Protein AF-A0A3P7NDB0-F1 (afdb_monomer)

Mean predicted aligned error: 7.8 Å

pLDDT: mean 83.75, std 14.37, range [45.03, 97.44]

Sequence (123 aa):
MLTRHMRLDQSHSKGSGLSPSQHRNMCIVLGCLAEKLAGPSSAEICCDATLNYLIDNLKPASNCQVILYSLIALEKLAQTIENRLTICERLERMKPNPLLVCFHSLGKLILKNFHFEGVAPMS

Foldseek 3Di:
DVLVVLPLVCCPPPPNPDDLVNLLVVLVVLLVQLQVDDDPSLVVSLDPSLLVSLLVCLALPHDPSSVVSSVSSLVSSCPDVVSVVVNVVVQVPDVPRSVVNSVVSVVVVCCVVPPPPPDDPDD

Structure (mmCIF, N/CA/C/O backbone):
data_AF-A0A3P7NDB0-F1
#
_entry.id   AF-A0A3P7NDB0-F1
#
loop_
_atom_site.group_PDB
_atom_site.id
_atom_site.type_symbol
_atom_site.label_atom_id
_atom_site.label_alt_id
_atom_site.label_comp_id
_atom_site.label_asym_id
_atom_site.label_entity_id
_atom_site.label_seq_id
_atom_site.pdbx_PDB_ins_code
_atom_site.Cartn_x
_atom_site.Cartn_y
_atom_site.Cartn_z
_atom_site.occupancy
_atom_site.B_iso_or_equiv
_atom_site.auth_seq_id
_atom_site.auth_comp_id
_atom_site.auth_asym_id
_atom_site.auth_atom_id
_atom_site.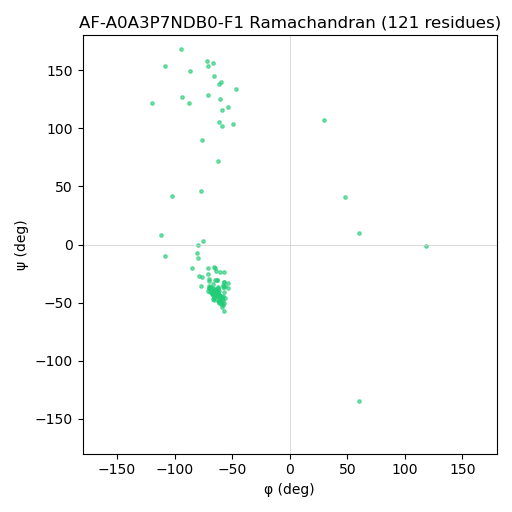pdbx_PDB_model_num
ATOM 1 N N . MET A 1 1 ? 1.120 -10.188 -12.020 1.00 51.91 1 MET A N 1
ATOM 2 C CA . MET A 1 1 ? 1.109 -11.647 -11.694 1.00 51.91 1 MET A CA 1
ATOM 3 C C . MET A 1 1 ? 1.011 -11.962 -10.186 1.00 51.91 1 MET A C 1
ATOM 5 O O . MET A 1 1 ? 0.202 -12.802 -9.814 1.00 51.91 1 MET A O 1
ATOM 9 N N . LEU A 1 2 ? 1.758 -11.292 -9.295 1.00 59.09 2 LEU A N 1
ATOM 10 C CA . LEU A 1 2 ? 1.784 -11.577 -7.838 1.00 59.09 2 LEU A CA 1
ATOM 11 C C . LEU A 1 2 ? 0.507 -11.207 -7.058 1.00 59.09 2 LEU A C 1
ATOM 13 O O . LEU A 1 2 ? 0.099 -11.931 -6.152 1.00 59.09 2 LEU A O 1
ATOM 17 N N . THR A 1 3 ? -0.161 -10.116 -7.425 1.00 57.12 3 THR A N 1
ATOM 18 C CA . THR A 1 3 ? -1.390 -9.638 -6.763 1.00 57.12 3 THR A CA 1
ATOM 19 C C . THR A 1 3 ? -2.556 -10.625 -6.870 1.00 57.12 3 THR A C 1
ATOM 21 O O . THR A 1 3 ? -3.344 -10.745 -5.934 1.00 57.12 3 THR A O 1
ATOM 24 N N . ARG A 1 4 ? -2.617 -11.409 -7.960 1.00 59.53 4 ARG A N 1
ATOM 25 C CA . ARG A 1 4 ? -3.580 -12.512 -8.133 1.00 59.53 4 ARG A CA 1
ATOM 26 C C . ARG A 1 4 ? -3.302 -13.692 -7.199 1.00 59.53 4 ARG A C 1
ATOM 28 O O . ARG A 1 4 ? -4.244 -14.280 -6.683 1.00 59.53 4 ARG A O 1
ATOM 35 N N . HIS A 1 5 ? -2.032 -14.011 -6.936 1.00 64.44 5 HIS A N 1
ATOM 36 C CA . HIS A 1 5 ? -1.668 -15.063 -5.978 1.00 64.44 5 HIS A CA 1
ATOM 37 C C . HIS A 1 5 ? -1.959 -14.658 -4.529 1.00 64.44 5 HIS A C 1
ATOM 39 O O . HIS A 1 5 ? -2.315 -15.511 -3.722 1.00 64.44 5 HIS A O 1
ATOM 45 N N . MET A 1 6 ? -1.868 -13.362 -4.211 1.00 63.25 6 MET A N 1
ATOM 46 C CA . MET A 1 6 ? -2.244 -12.839 -2.892 1.00 63.25 6 MET A CA 1
ATOM 47 C C . MET A 1 6 ? -3.757 -12.627 -2.717 1.00 63.25 6 MET A C 1
ATOM 49 O O . MET A 1 6 ? -4.181 -12.340 -1.602 1.00 63.25 6 MET A O 1
ATOM 53 N N . ARG A 1 7 ? -4.563 -12.777 -3.785 1.00 73.19 7 ARG A N 1
ATOM 54 C CA . ARG A 1 7 ? -6.034 -12.612 -3.793 1.00 73.19 7 ARG A CA 1
ATOM 55 C C . ARG A 1 7 ? -6.502 -11.316 -3.113 1.00 73.19 7 ARG A C 1
ATOM 57 O O . ARG A 1 7 ? -7.483 -11.314 -2.372 1.00 73.19 7 ARG A O 1
ATOM 64 N N . LEU A 1 8 ? -5.783 -10.215 -3.361 1.00 72.12 8 LEU A N 1
ATOM 65 C CA . LEU A 1 8 ? -6.028 -8.907 -2.728 1.00 72.12 8 LEU A CA 1
ATOM 66 C C . LEU A 1 8 ? -7.458 -8.394 -2.950 1.00 72.12 8 LEU A C 1
ATOM 68 O O . LEU A 1 8 ? -8.032 -7.745 -2.082 1.00 72.12 8 LEU A O 1
ATOM 72 N N . ASP A 1 9 ? -8.033 -8.726 -4.103 1.00 68.62 9 ASP A N 1
ATOM 73 C CA . ASP A 1 9 ? -9.403 -8.429 -4.527 1.00 68.62 9 ASP A CA 1
ATOM 74 C C . ASP A 1 9 ? -10.475 -9.108 -3.660 1.00 68.62 9 ASP A C 1
ATOM 76 O O . ASP A 1 9 ? -11.616 -8.654 -3.604 1.00 68.62 9 ASP A O 1
ATOM 80 N N . GLN A 1 10 ? -10.115 -10.191 -2.972 1.00 69.38 10 GLN A N 1
ATOM 81 C CA . GLN A 1 10 ? -11.028 -11.004 -2.169 1.00 69.38 10 GLN A CA 1
ATOM 82 C C . GLN A 1 10 ? -10.792 -10.840 -0.668 1.00 69.38 10 GLN A C 1
ATOM 84 O O . GLN A 1 10 ? -11.629 -11.279 0.122 1.00 69.38 10 GLN A O 1
ATOM 89 N N . SER A 1 11 ? -9.709 -10.177 -0.261 1.00 67.00 11 SER A N 1
ATOM 90 C CA . SER A 1 11 ? -9.296 -10.031 1.138 1.00 67.00 11 SER A CA 1
ATOM 91 C C . SER A 1 11 ? -10.308 -9.313 2.031 1.00 67.00 11 SER A C 1
ATOM 93 O O . SER A 1 11 ? -10.328 -9.554 3.235 1.00 67.00 11 SER A O 1
ATOM 95 N N . HIS A 1 12 ? -11.184 -8.484 1.460 1.00 69.56 12 HIS A N 1
ATOM 96 C CA . HIS A 1 12 ? -12.228 -7.749 2.187 1.00 69.56 12 HIS A CA 1
ATOM 97 C C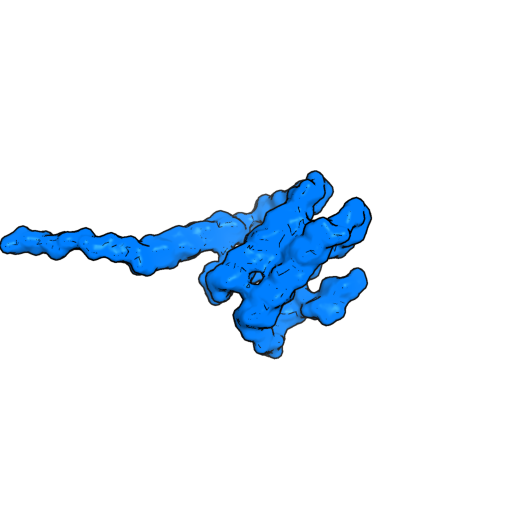 . HIS A 1 12 ? -13.648 -8.240 1.855 1.00 69.56 12 HIS A C 1
ATOM 99 O O . HIS A 1 12 ? -14.631 -7.620 2.263 1.00 69.56 12 HIS A O 1
ATOM 105 N N . SER A 1 13 ? -13.781 -9.347 1.113 1.00 66.2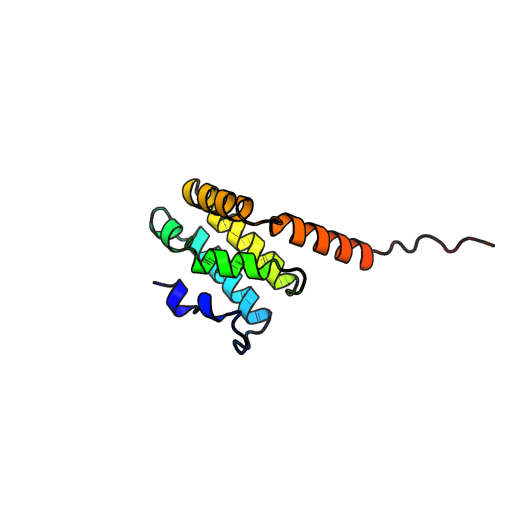5 13 SER A N 1
ATOM 106 C CA . SER A 1 13 ? -15.085 -9.946 0.807 1.00 66.25 13 SER A CA 1
ATOM 107 C C . SER A 1 13 ? -15.756 -10.490 2.076 1.00 66.25 13 SER A C 1
ATOM 109 O O . SER A 1 13 ? -15.089 -10.981 2.989 1.00 66.25 13 SER A O 1
ATOM 111 N N . LYS A 1 14 ? -17.093 -10.401 2.165 1.00 48.84 14 LYS A N 1
ATOM 112 C CA . LYS A 1 14 ? -17.861 -11.000 3.273 1.00 48.84 14 LYS A CA 1
ATOM 113 C C . LYS A 1 14 ? -17.598 -12.513 3.289 1.00 48.84 14 LYS A C 1
ATOM 115 O O . LYS A 1 14 ? -18.155 -13.233 2.469 1.00 48.84 14 LYS A O 1
ATOM 120 N N . GLY A 1 15 ? -16.737 -12.967 4.203 1.00 51.81 15 GLY A N 1
ATOM 121 C CA . GLY A 1 15 ? -16.295 -14.364 4.312 1.00 51.81 15 GLY A CA 1
ATOM 122 C C . GLY A 1 15 ? -14.792 -14.596 4.107 1.00 51.81 15 GLY A C 1
ATOM 123 O O . GLY A 1 15 ? -14.349 -15.729 4.256 1.00 51.81 15 GLY A O 1
ATOM 124 N N . SER A 1 16 ? -13.995 -13.560 3.816 1.00 61.19 16 SER A N 1
ATOM 125 C CA . SER A 1 16 ? -12.549 -13.691 3.568 1.00 61.19 16 SER A CA 1
ATOM 126 C C . SER A 1 16 ? -11.733 -14.159 4.780 1.00 61.19 16 SER A C 1
ATOM 128 O O . SER A 1 16 ? -10.631 -14.669 4.600 1.00 61.19 16 SER A O 1
ATOM 130 N N . GLY A 1 17 ? -12.259 -14.020 6.005 1.00 65.62 17 GLY A N 1
ATOM 131 C CA . GLY A 1 17 ? -11.728 -14.655 7.219 1.00 65.62 17 GLY A CA 1
ATOM 132 C C . GLY A 1 17 ? -10.287 -14.292 7.595 1.00 65.62 17 GLY A C 1
ATOM 133 O O . GLY A 1 17 ? -9.724 -14.933 8.482 1.00 65.62 17 GLY A O 1
ATOM 134 N N . LEU A 1 18 ? -9.674 -13.300 6.939 1.00 80.69 18 LEU A N 1
ATOM 135 C CA . LEU A 1 18 ? -8.285 -12.948 7.192 1.00 80.69 18 LEU A CA 1
ATOM 136 C C . LEU A 1 18 ? -8.150 -12.278 8.559 1.00 80.69 18 LEU A C 1
ATOM 138 O O . LEU A 1 18 ? -8.84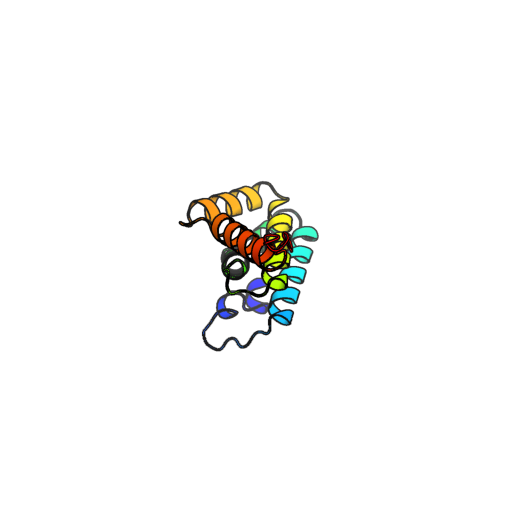3 -11.316 8.895 1.00 80.69 18 LEU A O 1
ATOM 142 N N . SER A 1 19 ? -7.223 -12.787 9.360 1.00 88.88 19 SER A N 1
ATOM 143 C CA . SER A 1 19 ? -6.890 -12.200 10.646 1.00 88.88 19 SER A CA 1
ATOM 144 C C . SER A 1 19 ? -6.124 -10.881 10.459 1.00 88.88 19 SER A C 1
ATOM 146 O O . SER A 1 19 ? -5.441 -10.677 9.445 1.00 88.88 19 SER A O 1
ATOM 148 N N . PRO A 1 20 ? -6.130 -9.985 11.462 1.00 91.06 20 PRO A N 1
ATOM 149 C CA . PRO A 1 20 ? -5.305 -8.780 11.428 1.00 91.06 20 PRO A CA 1
ATOM 150 C C . PRO A 1 20 ? -3.814 -9.060 11.183 1.00 91.06 20 PRO A C 1
ATOM 152 O O . PRO A 1 20 ? -3.140 -8.271 10.524 1.00 91.06 20 PRO A O 1
ATOM 155 N N . SER A 1 21 ? -3.285 -10.192 11.666 1.00 91.75 21 SER A N 1
ATOM 156 C CA . SER A 1 21 ? -1.886 -10.564 11.430 1.00 91.75 21 SER A CA 1
ATOM 157 C C . SER A 1 21 ? -1.623 -10.944 9.973 1.00 91.75 21 SER A C 1
ATOM 159 O O . SER A 1 21 ? -0.582 -10.571 9.435 1.00 91.75 21 SER A O 1
ATOM 161 N N . GLN A 1 22 ? -2.565 -11.614 9.306 1.00 91.56 22 GLN A N 1
ATOM 162 C CA . GLN A 1 22 ? -2.463 -11.919 7.878 1.00 91.56 22 GLN A CA 1
ATOM 163 C C . GLN A 1 22 ? -2.497 -10.640 7.040 1.00 91.56 22 GLN A C 1
ATOM 165 O O . GLN A 1 22 ? -1.623 -10.450 6.193 1.00 91.56 22 GLN A O 1
ATOM 170 N N . HIS A 1 23 ? -3.425 -9.725 7.334 1.00 93.38 23 HIS A N 1
ATOM 171 C CA . HIS A 1 23 ? -3.483 -8.433 6.652 1.00 93.38 23 HIS A CA 1
ATOM 172 C C . HIS A 1 23 ? -2.189 -7.633 6.818 1.00 93.38 23 HIS A C 1
ATOM 174 O O . HIS A 1 23 ? -1.646 -7.112 5.840 1.00 93.38 23 HIS A O 1
ATOM 180 N N . ARG A 1 24 ? -1.659 -7.579 8.045 1.00 94.69 24 ARG A N 1
ATOM 181 C CA . ARG A 1 24 ? -0.389 -6.919 8.358 1.00 94.69 24 ARG A CA 1
ATOM 182 C C . ARG A 1 24 ? 0.768 -7.522 7.566 1.00 94.69 24 ARG A C 1
ATOM 184 O O . ARG A 1 24 ? 1.516 -6.789 6.926 1.00 94.69 24 ARG A O 1
ATOM 191 N N . ASN A 1 25 ? 0.907 -8.846 7.587 1.00 94.38 25 ASN A N 1
ATOM 192 C CA . ASN A 1 25 ? 1.987 -9.544 6.889 1.00 94.38 25 ASN A CA 1
ATOM 193 C C . ASN A 1 25 ? 1.914 -9.316 5.373 1.00 94.38 25 ASN A C 1
ATOM 195 O O . ASN A 1 25 ? 2.942 -9.121 4.731 1.00 94.38 25 ASN A O 1
ATOM 199 N N . MET A 1 26 ? 0.708 -9.265 4.810 1.00 93.25 26 MET A N 1
ATOM 200 C CA . MET A 1 26 ? 0.501 -8.935 3.404 1.00 93.25 26 MET A CA 1
ATOM 201 C C . MET A 1 26 ? 0.974 -7.512 3.076 1.00 93.25 26 MET A C 1
ATOM 203 O O . MET A 1 26 ? 1.688 -7.325 2.096 1.00 93.25 26 MET A O 1
ATOM 207 N N . CYS A 1 27 ? 0.669 -6.524 3.924 1.00 94.94 27 CYS A N 1
ATOM 208 C CA . CYS A 1 27 ? 1.172 -5.156 3.749 1.00 94.94 27 CYS A CA 1
ATOM 209 C C . CYS A 1 27 ? 2.706 -5.093 3.814 1.00 94.94 27 CYS A C 1
ATOM 211 O O . CYS A 1 27 ? 3.322 -4.413 2.998 1.00 94.94 27 CYS A O 1
ATOM 213 N N . ILE A 1 28 ? 3.328 -5.847 4.729 1.00 94.31 28 ILE A N 1
ATOM 214 C CA . ILE A 1 28 ? 4.794 -5.954 4.827 1.00 94.31 28 ILE A CA 1
ATOM 215 C C . ILE A 1 28 ? 5.381 -6.494 3.520 1.00 94.31 28 ILE A C 1
ATOM 217 O O . ILE A 1 28 ? 6.299 -5.893 2.969 1.00 94.31 28 ILE A O 1
ATOM 221 N N . VAL A 1 29 ? 4.836 -7.597 2.996 1.00 93.69 29 VAL A N 1
ATOM 222 C CA . VAL A 1 29 ? 5.311 -8.193 1.739 1.00 93.69 29 VAL A CA 1
ATOM 223 C C . VAL A 1 29 ? 5.157 -7.214 0.576 1.00 93.69 29 VAL A C 1
ATOM 225 O O . VAL A 1 29 ? 6.096 -7.056 -0.200 1.00 93.69 29 VAL A O 1
ATOM 228 N N . LEU A 1 30 ? 4.019 -6.522 0.472 1.00 93.06 30 LEU A N 1
ATOM 229 C CA . LEU A 1 30 ? 3.797 -5.505 -0.561 1.00 93.06 30 LEU A CA 1
ATOM 230 C C . LEU A 1 30 ? 4.819 -4.362 -0.464 1.00 93.06 30 LEU A C 1
ATOM 232 O O . LEU A 1 30 ? 5.396 -3.984 -1.481 1.00 93.06 30 LEU A O 1
ATOM 236 N N . GLY A 1 31 ? 5.100 -3.866 0.745 1.00 92.06 31 GLY A N 1
ATOM 237 C CA . GLY A 1 31 ? 6.125 -2.844 0.973 1.00 92.06 31 GLY A CA 1
ATOM 238 C C . GLY A 1 31 ? 7.535 -3.320 0.606 1.00 92.06 31 GLY A C 1
ATOM 239 O O . GLY A 1 31 ? 8.268 -2.606 -0.074 1.00 92.06 31 GLY A O 1
ATOM 240 N N . CYS A 1 32 ? 7.904 -4.549 0.979 1.00 91.50 32 CYS A N 1
ATOM 241 C CA . CYS A 1 32 ? 9.193 -5.138 0.604 1.00 91.50 32 CYS A CA 1
ATOM 242 C C . CYS A 1 32 ? 9.333 -5.324 -0.912 1.00 91.50 32 CYS A C 1
ATOM 244 O O . CYS A 1 32 ? 10.420 -5.138 -1.456 1.00 91.50 32 CYS A O 1
ATOM 246 N N . LEU A 1 33 ? 8.256 -5.712 -1.600 1.00 90.44 33 LEU A N 1
ATOM 247 C CA . LEU A 1 33 ? 8.255 -5.830 -3.056 1.00 90.44 33 LEU A CA 1
ATOM 248 C C . LEU A 1 33 ? 8.396 -4.456 -3.716 1.00 90.44 33 LEU A C 1
ATOM 250 O O . LEU A 1 33 ? 9.199 -4.322 -4.630 1.00 90.44 33 LEU A O 1
ATOM 254 N N . ALA A 1 34 ? 7.695 -3.434 -3.225 1.00 88.69 34 ALA A N 1
ATOM 255 C CA . ALA A 1 34 ? 7.822 -2.069 -3.735 1.00 88.69 34 ALA A CA 1
ATOM 256 C C . ALA A 1 34 ? 9.266 -1.538 -3.661 1.00 88.69 34 ALA A C 1
ATOM 258 O O . ALA A 1 34 ? 9.714 -0.853 -4.572 1.00 88.69 34 ALA A O 1
ATOM 259 N N . GLU A 1 35 ? 10.003 -1.894 -2.606 1.00 81.56 35 GLU A N 1
ATOM 260 C CA . GLU A 1 35 ? 11.400 -1.490 -2.405 1.00 81.56 35 GLU A CA 1
ATOM 261 C C . GLU A 1 35 ? 12.396 -2.283 -3.264 1.00 81.56 35 GLU A C 1
ATOM 263 O O . GLU A 1 35 ? 13.401 -1.743 -3.721 1.00 81.56 35 GLU A O 1
ATOM 268 N N . LYS A 1 36 ? 12.138 -3.577 -3.483 1.00 82.75 36 LYS A N 1
ATOM 269 C CA . LYS A 1 36 ? 13.041 -4.471 -4.229 1.00 82.75 36 LYS A CA 1
ATOM 270 C C . LYS A 1 36 ? 12.832 -4.419 -5.742 1.00 82.75 36 LYS A C 1
ATOM 272 O O . LYS A 1 36 ? 13.709 -4.856 -6.485 1.00 82.75 36 LYS A O 1
ATOM 277 N N . LEU A 1 37 ? 11.675 -3.950 -6.200 1.00 81.12 37 LEU A N 1
ATOM 278 C CA . LEU A 1 37 ? 11.345 -3.842 -7.615 1.00 81.12 37 LEU A CA 1
ATOM 279 C C . LEU A 1 37 ? 11.690 -2.437 -8.115 1.00 81.12 37 LEU A C 1
ATOM 281 O O . LEU A 1 37 ? 11.229 -1.443 -7.566 1.00 81.12 37 LEU A O 1
ATOM 285 N N . ALA A 1 38 ? 12.473 -2.358 -9.189 1.00 73.31 38 ALA A N 1
ATOM 286 C CA . ALA A 1 38 ? 12.799 -1.106 -9.863 1.00 73.31 38 ALA A CA 1
ATOM 287 C C . ALA A 1 38 ? 12.088 -1.011 -11.219 1.00 73.31 38 ALA A C 1
ATOM 289 O O . ALA A 1 38 ? 11.784 -2.026 -11.853 1.00 73.31 38 ALA A O 1
ATOM 290 N N . GLY A 1 39 ? 11.848 0.220 -11.674 1.00 75.94 39 GLY A N 1
ATOM 291 C CA . GLY A 1 39 ? 11.327 0.497 -13.011 1.00 75.94 39 GLY A CA 1
ATOM 292 C C . GLY A 1 39 ? 9.951 -0.145 -13.274 1.00 75.94 39 GLY A C 1
ATOM 293 O O . GLY A 1 39 ? 9.077 -0.075 -12.406 1.00 75.94 39 GLY A O 1
ATOM 294 N N . PRO A 1 40 ? 9.732 -0.787 -14.439 1.00 77.31 40 PRO A N 1
ATOM 295 C CA . PRO A 1 40 ? 8.418 -1.299 -14.850 1.00 77.31 40 PRO A CA 1
ATOM 296 C C . PRO A 1 40 ? 7.776 -2.281 -13.860 1.00 77.31 40 PRO A C 1
ATOM 298 O O . PRO A 1 40 ? 6.558 -2.291 -13.695 1.00 77.31 40 PRO A O 1
ATOM 301 N N . SER A 1 41 ? 8.583 -3.075 -13.153 1.00 81.56 41 SER A N 1
ATOM 302 C CA . SER A 1 41 ? 8.084 -4.052 -12.179 1.00 81.56 41 SER A CA 1
ATOM 303 C C . SER A 1 41 ? 7.497 -3.391 -10.926 1.00 81.56 41 SER A C 1
ATOM 305 O O . SER A 1 41 ? 6.580 -3.939 -10.315 1.00 81.56 41 SER A O 1
ATOM 307 N N . SER A 1 42 ? 7.996 -2.207 -10.548 1.00 81.44 42 SER A N 1
ATOM 308 C CA . SER A 1 42 ? 7.425 -1.410 -9.452 1.00 81.44 42 SER A CA 1
ATOM 309 C C . SER A 1 42 ? 6.061 -0.828 -9.838 1.00 81.44 42 SER A C 1
ATOM 311 O O . SER A 1 42 ? 5.129 -0.815 -9.034 1.00 81.44 42 SER A O 1
ATOM 313 N N . ALA A 1 43 ? 5.907 -0.423 -11.100 1.00 84.25 43 ALA A N 1
ATOM 314 C CA . ALA A 1 43 ? 4.623 0.032 -11.622 1.00 84.25 43 ALA A CA 1
ATOM 315 C C . ALA A 1 43 ? 3.592 -1.112 -11.689 1.00 84.25 43 ALA A C 1
ATOM 317 O O . ALA A 1 43 ? 2.427 -0.904 -11.359 1.00 84.25 43 ALA A O 1
ATOM 318 N N . GLU A 1 44 ? 4.006 -2.342 -12.032 1.00 87.38 44 GLU A N 1
ATOM 319 C CA . GLU A 1 44 ? 3.088 -3.495 -12.087 1.00 87.38 44 GLU A CA 1
ATOM 320 C C . GLU A 1 44 ? 2.469 -3.820 -10.714 1.00 87.38 44 GLU A C 1
ATOM 322 O O . GLU A 1 44 ? 1.295 -4.195 -10.627 1.00 87.38 44 GLU A O 1
ATOM 327 N N . ILE A 1 45 ? 3.230 -3.670 -9.623 1.00 90.06 45 ILE A N 1
ATOM 328 C CA . ILE A 1 45 ? 2.696 -3.900 -8.274 1.00 90.06 45 ILE A CA 1
ATOM 329 C C . ILE A 1 45 ? 1.815 -2.740 -7.791 1.00 90.06 45 ILE A C 1
ATOM 331 O O . ILE A 1 45 ? 0.863 -2.991 -7.046 1.00 90.06 45 ILE A O 1
ATOM 335 N N . CYS A 1 46 ? 2.046 -1.512 -8.264 1.00 91.69 46 CYS A N 1
ATOM 336 C CA . CYS A 1 46 ? 1.218 -0.328 -8.005 1.00 91.69 46 CYS A CA 1
ATOM 337 C C . CYS A 1 46 ? -0.079 -0.314 -8.846 1.00 91.69 46 CYS A C 1
ATOM 339 O O . CYS A 1 46 ? -0.462 0.691 -9.440 1.00 91.69 46 CYS A O 1
ATOM 341 N N . CYS A 1 47 ? -0.774 -1.451 -8.901 1.00 91.38 47 CYS A N 1
ATOM 342 C CA . CYS A 1 47 ? -2.026 -1.616 -9.634 1.00 91.38 47 CYS A CA 1
ATOM 343 C C . CYS A 1 47 ? -3.261 -1.408 -8.742 1.00 91.38 47 CYS A C 1
ATOM 345 O O . CYS A 1 47 ? -3.176 -1.421 -7.510 1.00 91.38 47 CYS A O 1
ATOM 347 N N . ASP A 1 48 ? -4.438 -1.296 -9.365 1.00 91.62 48 ASP A N 1
ATOM 348 C CA . ASP A 1 48 ? -5.711 -1.066 -8.669 1.00 91.62 48 ASP A CA 1
ATOM 349 C C . ASP A 1 48 ? -6.000 -2.074 -7.552 1.00 91.62 48 ASP A C 1
ATOM 351 O O . ASP A 1 48 ? -6.514 -1.688 -6.509 1.00 91.62 48 ASP A O 1
ATOM 355 N N . ALA A 1 49 ? -5.657 -3.354 -7.731 1.00 90.94 49 ALA A N 1
ATOM 3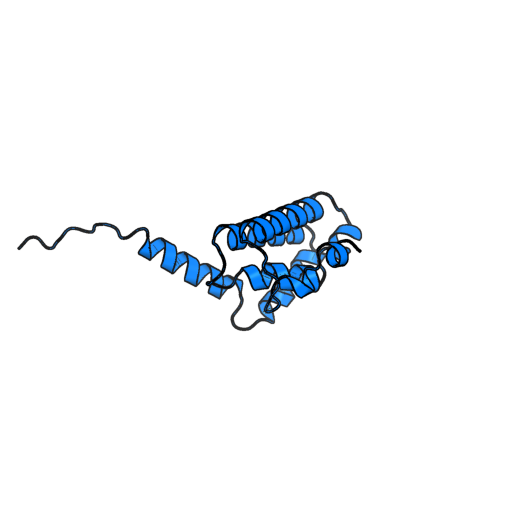56 C CA . ALA A 1 49 ? -5.884 -4.369 -6.701 1.00 90.94 49 ALA A CA 1
ATOM 357 C C . ALA A 1 49 ? -5.076 -4.079 -5.425 1.00 90.94 49 ALA A C 1
ATOM 359 O O . ALA A 1 49 ? -5.613 -4.148 -4.321 1.00 90.94 49 ALA A O 1
ATOM 360 N N . THR A 1 50 ? -3.802 -3.707 -5.580 1.00 93.50 50 THR A N 1
ATOM 361 C CA . THR A 1 50 ? -2.928 -3.331 -4.462 1.00 93.50 50 THR A CA 1
ATOM 362 C C . THR A 1 50 ? -3.411 -2.049 -3.802 1.00 93.50 50 THR A C 1
ATOM 364 O O . THR A 1 50 ? -3.540 -2.001 -2.580 1.00 93.50 50 THR A O 1
ATOM 367 N N . LEU A 1 51 ? -3.715 -1.021 -4.598 1.00 94.94 51 LEU A N 1
ATOM 368 C CA . LEU A 1 51 ? -4.151 0.271 -4.073 1.00 94.94 51 LEU A CA 1
ATOM 369 C C . LEU A 1 51 ? -5.501 0.166 -3.363 1.00 94.94 51 LEU A C 1
ATOM 371 O O . LEU A 1 51 ? -5.630 0.674 -2.255 1.00 94.94 51 LEU A O 1
ATOM 375 N N . ASN A 1 52 ? -6.478 -0.543 -3.934 1.00 93.88 52 ASN A N 1
ATOM 376 C CA . ASN A 1 52 ? -7.769 -0.783 -3.285 1.00 93.88 52 ASN A CA 1
ATOM 377 C C . ASN A 1 52 ? -7.584 -1.500 -1.945 1.00 93.88 52 ASN A C 1
ATOM 379 O O . ASN A 1 52 ? -8.135 -1.054 -0.945 1.00 93.88 52 ASN A O 1
ATOM 383 N N . TYR A 1 53 ? -6.767 -2.556 -1.908 1.00 94.56 53 TYR A N 1
ATOM 384 C CA . TYR A 1 53 ? -6.494 -3.309 -0.685 1.00 94.56 53 TYR A CA 1
ATOM 385 C C . TYR A 1 53 ? -5.842 -2.443 0.406 1.00 94.56 53 TYR A C 1
ATOM 387 O O . TYR A 1 53 ? -6.298 -2.432 1.551 1.00 94.56 53 TYR A O 1
ATOM 395 N N . LEU A 1 54 ? -4.794 -1.688 0.056 1.00 96.06 54 LEU A N 1
ATOM 396 C CA . LEU A 1 54 ? -4.084 -0.822 1.002 1.00 96.06 54 LEU A CA 1
ATOM 397 C C . LEU A 1 54 ? -4.958 0.338 1.486 1.00 96.06 54 LEU A C 1
ATOM 399 O O . LEU A 1 54 ? -4.925 0.664 2.668 1.00 96.06 54 LEU A O 1
ATOM 403 N N . ILE A 1 55 ? -5.757 0.942 0.604 1.00 95.75 55 ILE A N 1
ATOM 404 C CA . ILE A 1 55 ? -6.658 2.044 0.957 1.00 95.75 55 ILE A CA 1
ATOM 405 C C . ILE A 1 55 ? -7.829 1.542 1.811 1.00 95.75 55 ILE A C 1
ATOM 407 O O . ILE A 1 55 ? -8.196 2.198 2.785 1.00 95.75 55 ILE A O 1
ATOM 411 N N . ASP A 1 56 ? -8.393 0.369 1.514 1.00 94.31 56 ASP A N 1
ATOM 412 C CA . ASP A 1 56 ? -9.468 -0.217 2.320 1.00 94.31 56 ASP A CA 1
ATOM 413 C C . ASP A 1 56 ? -9.014 -0.542 3.746 1.00 94.31 56 ASP A C 1
ATOM 415 O O . ASP A 1 56 ? -9.800 -0.422 4.691 1.00 94.31 56 ASP A O 1
ATOM 419 N N . ASN A 1 57 ? -7.737 -0.879 3.927 1.00 95.12 57 ASN A N 1
ATOM 420 C CA . ASN A 1 57 ? -7.142 -1.060 5.246 1.00 95.12 57 ASN A CA 1
ATOM 421 C C . ASN A 1 57 ? -7.081 0.233 6.073 1.00 95.12 57 ASN A C 1
ATOM 423 O O . ASN A 1 57 ? -6.994 0.134 7.293 1.00 95.12 57 ASN A O 1
ATOM 427 N N . LEU A 1 58 ? -7.181 1.422 5.465 1.00 95.19 58 LEU A N 1
ATOM 428 C CA . LEU A 1 58 ? -7.156 2.718 6.166 1.00 95.19 58 LEU A CA 1
ATOM 429 C C . LEU A 1 58 ? -8.494 3.089 6.823 1.00 95.19 58 LEU A C 1
ATOM 431 O O . LEU A 1 58 ? -8.619 4.151 7.435 1.00 95.19 58 LEU A O 1
ATOM 435 N N . LYS A 1 59 ? -9.520 2.240 6.699 1.00 91.94 59 LYS A N 1
ATOM 436 C CA . LYS A 1 59 ? -10.807 2.461 7.366 1.00 91.94 59 LYS A CA 1
ATOM 437 C C . LYS A 1 59 ? -10.610 2.520 8.891 1.00 91.94 59 LYS A C 1
ATOM 439 O O . LYS A 1 59 ? -9.898 1.682 9.437 1.00 91.94 59 LYS A O 1
ATOM 444 N N . PRO A 1 60 ? -11.306 3.419 9.612 1.00 87.81 60 PRO A N 1
ATOM 445 C CA . PRO A 1 60 ? -11.164 3.557 11.068 1.00 87.81 60 PRO A CA 1
ATOM 446 C C . PRO A 1 60 ? -11.440 2.289 11.887 1.00 87.81 60 PRO A C 1
ATOM 448 O O . PRO A 1 60 ? -10.978 2.177 13.017 1.00 87.81 60 PRO A O 1
ATOM 451 N N . ALA A 1 61 ? -12.217 1.353 11.337 1.00 88.25 61 ALA A N 1
ATOM 452 C CA . ALA A 1 61 ? -12.541 0.078 11.977 1.00 88.25 61 ALA A CA 1
ATOM 453 C C . ALA A 1 61 ? -11.418 -0.972 11.860 1.00 88.25 61 ALA A C 1
ATOM 455 O O . ALA A 1 61 ? -11.483 -2.016 12.508 1.00 88.25 61 ALA A O 1
ATOM 456 N N . SER A 1 62 ? -10.407 -0.723 11.026 1.00 90.62 62 SER A N 1
ATOM 457 C CA . SER A 1 62 ? -9.273 -1.623 10.845 1.00 90.62 62 SER A CA 1
ATOM 458 C C . SER A 1 62 ? -8.363 -1.635 12.073 1.00 90.62 62 SER A C 1
ATOM 460 O O . SER A 1 62 ? -8.244 -0.661 12.813 1.00 90.62 62 SER A O 1
ATOM 462 N N . ASN A 1 63 ? -7.658 -2.747 12.277 1.00 91.81 63 ASN A N 1
ATOM 463 C CA . ASN A 1 63 ? -6.650 -2.850 13.328 1.00 91.81 63 ASN A CA 1
ATOM 464 C C . ASN A 1 63 ? -5.506 -1.834 13.108 1.00 91.81 63 ASN A C 1
ATOM 466 O O . ASN A 1 63 ? -5.007 -1.703 11.991 1.00 91.81 63 ASN A O 1
ATOM 470 N N . CYS A 1 64 ? -5.029 -1.178 14.174 1.00 91.00 64 CYS A N 1
ATOM 471 C CA . CYS A 1 64 ? -3.987 -0.1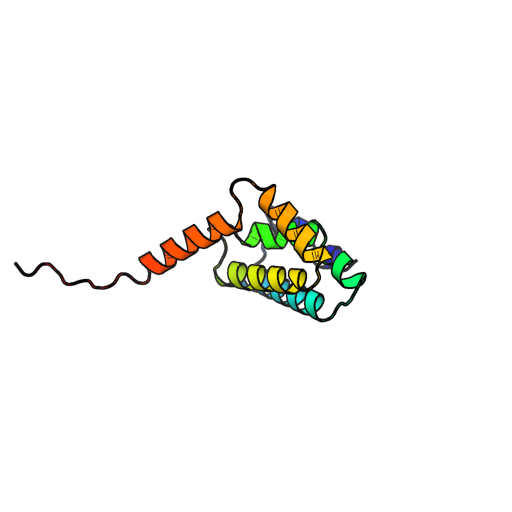45 14.082 1.00 91.00 64 CYS A CA 1
ATOM 472 C C . CYS A 1 64 ? -2.693 -0.623 13.406 1.00 91.00 64 CYS A C 1
ATOM 474 O O . CYS A 1 64 ? -2.075 0.142 12.671 1.00 91.00 64 CYS A O 1
ATOM 476 N N . GLN A 1 65 ? -2.282 -1.881 13.613 1.00 93.69 65 GLN A N 1
ATOM 477 C CA . GLN A 1 65 ? -1.103 -2.424 12.931 1.00 93.69 65 GLN A CA 1
ATOM 478 C C . GLN A 1 65 ? -1.361 -2.563 11.429 1.00 93.69 65 GLN A C 1
ATOM 480 O O . GLN A 1 65 ? -0.499 -2.231 10.625 1.00 93.69 65 GLN A O 1
ATOM 485 N N . VAL A 1 66 ? -2.553 -3.011 11.032 1.00 95.50 66 VAL A N 1
ATOM 486 C CA . VAL A 1 66 ? -2.925 -3.129 9.615 1.00 95.50 66 VAL A CA 1
ATOM 487 C C . VAL A 1 66 ? -2.915 -1.756 8.940 1.00 95.50 66 VAL A C 1
ATOM 489 O O . VAL A 1 66 ? -2.345 -1.625 7.857 1.00 95.50 66 VAL A O 1
ATOM 492 N N . ILE A 1 67 ? -3.455 -0.728 9.603 1.00 95.38 67 ILE A N 1
ATOM 493 C CA . ILE A 1 67 ? -3.401 0.664 9.131 1.00 95.38 67 ILE A CA 1
ATOM 494 C C . ILE A 1 67 ? -1.945 1.114 8.959 1.00 95.38 67 ILE A C 1
ATOM 496 O O . ILE A 1 67 ? -1.559 1.540 7.873 1.00 95.38 67 ILE A O 1
ATOM 500 N N . LEU A 1 68 ? -1.124 0.975 10.006 1.00 95.25 68 LEU A N 1
ATOM 501 C CA . LEU A 1 68 ? 0.270 1.426 10.007 1.00 95.25 68 LEU A CA 1
ATOM 502 C C . LEU A 1 68 ? 1.078 0.793 8.870 1.00 95.25 68 LEU A C 1
ATOM 504 O O . LEU A 1 68 ? 1.719 1.497 8.095 1.00 95.25 68 LEU A O 1
ATOM 508 N N . TYR A 1 69 ? 1.020 -0.532 8.732 1.00 96.69 69 TYR A N 1
ATOM 509 C CA . TYR A 1 69 ? 1.767 -1.219 7.681 1.00 96.69 69 TYR A CA 1
ATOM 510 C C . TYR A 1 69 ? 1.199 -0.955 6.282 1.00 96.69 69 TYR A C 1
ATOM 512 O O . TYR A 1 69 ? 1.957 -1.006 5.316 1.00 96.69 69 TYR A O 1
ATOM 520 N N . SER A 1 70 ? -0.090 -0.622 6.154 1.00 97.44 70 SER A N 1
ATOM 521 C CA . SER A 1 70 ? -0.656 -0.185 4.871 1.00 97.44 70 SER A CA 1
ATOM 522 C C . SER A 1 70 ? -0.128 1.187 4.457 1.00 97.44 70 SER A C 1
ATOM 524 O O . SER A 1 70 ? 0.220 1.375 3.293 1.00 97.44 70 SER A O 1
ATOM 526 N N . LEU A 1 71 ? 0.000 2.124 5.404 1.00 97.06 71 LEU A N 1
ATOM 527 C CA . LEU A 1 71 ? 0.610 3.436 5.160 1.00 97.06 71 LEU A CA 1
ATOM 528 C C . LEU A 1 71 ? 2.081 3.303 4.746 1.00 97.06 71 LEU A C 1
ATOM 530 O O . LEU A 1 71 ? 2.485 3.913 3.761 1.00 97.06 71 LEU A O 1
ATOM 534 N N . ILE A 1 72 ? 2.852 2.449 5.429 1.00 96.38 72 ILE A N 1
ATOM 535 C CA . ILE A 1 72 ? 4.254 2.172 5.071 1.00 96.38 72 ILE A CA 1
ATOM 536 C C . ILE A 1 72 ? 4.346 1.568 3.663 1.00 96.38 72 ILE A C 1
ATOM 538 O O . ILE A 1 72 ? 5.196 1.962 2.871 1.00 96.38 72 ILE A O 1
ATOM 542 N N . ALA A 1 73 ? 3.467 0.623 3.316 1.00 96.12 73 ALA A N 1
ATOM 543 C CA . ALA A 1 73 ? 3.457 0.036 1.978 1.00 96.12 73 ALA A CA 1
ATOM 544 C C . ALA A 1 73 ? 3.131 1.077 0.889 1.00 96.12 73 ALA A C 1
ATOM 546 O O . ALA A 1 73 ? 3.779 1.080 -0.157 1.00 96.12 73 ALA A O 1
ATOM 547 N N . LEU A 1 74 ? 2.178 1.983 1.140 1.00 96.56 74 LEU A N 1
ATOM 548 C CA . LEU A 1 74 ? 1.866 3.099 0.237 1.00 96.56 74 LEU A CA 1
ATOM 549 C C . LEU A 1 74 ? 3.054 4.056 0.077 1.00 96.56 74 LEU A C 1
ATOM 551 O O . LEU A 1 74 ? 3.377 4.441 -1.044 1.00 96.56 74 LEU A O 1
ATOM 555 N N . GLU A 1 75 ? 3.736 4.401 1.170 1.00 95.56 75 GLU A N 1
ATOM 556 C CA . GLU A 1 75 ? 4.948 5.227 1.142 1.00 95.56 75 GLU A CA 1
ATOM 557 C C . GLU A 1 75 ? 6.057 4.570 0.308 1.00 95.56 75 GLU A C 1
ATOM 559 O O . GLU A 1 75 ? 6.679 5.225 -0.529 1.00 95.56 75 GLU A O 1
ATOM 564 N N . LYS A 1 76 ? 6.282 3.263 0.495 1.00 93.81 76 LYS A N 1
ATOM 565 C CA . LYS A 1 76 ? 7.278 2.501 -0.270 1.00 93.81 76 LYS A CA 1
ATOM 566 C C . LYS A 1 76 ? 6.937 2.448 -1.759 1.00 93.81 76 LYS A C 1
ATOM 568 O O . LYS A 1 76 ? 7.830 2.630 -2.580 1.00 93.81 76 LYS A O 1
ATOM 573 N N . LEU A 1 77 ? 5.664 2.272 -2.120 1.00 93.94 77 LEU A N 1
ATOM 574 C CA . LEU A 1 77 ? 5.220 2.347 -3.518 1.00 93.94 77 LEU A CA 1
ATOM 575 C C . LEU A 1 77 ? 5.456 3.743 -4.114 1.00 93.94 77 LEU A C 1
ATOM 577 O O . LEU A 1 77 ? 5.877 3.843 -5.263 1.00 93.94 77 LEU A O 1
ATOM 581 N N . ALA A 1 78 ? 5.250 4.809 -3.338 1.00 94.81 78 ALA A N 1
ATOM 582 C CA . ALA A 1 78 ? 5.379 6.201 -3.778 1.00 94.81 78 ALA A CA 1
ATOM 583 C C . ALA A 1 78 ? 6.830 6.713 -3.941 1.00 94.81 78 ALA A C 1
ATOM 585 O O . ALA A 1 78 ? 7.034 7.889 -4.264 1.00 94.81 78 ALA A O 1
ATOM 586 N N . GLN A 1 79 ? 7.844 5.863 -3.742 1.00 92.81 79 GLN A N 1
ATOM 587 C CA . GLN A 1 79 ? 9.253 6.241 -3.926 1.00 92.81 79 GLN A CA 1
ATOM 588 C C . GLN A 1 79 ? 9.582 6.587 -5.388 1.00 92.81 79 GLN A C 1
ATOM 590 O O . GLN A 1 79 ? 10.409 7.459 -5.650 1.00 92.81 79 GLN A O 1
ATOM 595 N N . THR A 1 80 ? 8.894 5.974 -6.355 1.00 90.44 80 THR A N 1
ATOM 596 C CA . THR A 1 80 ? 8.973 6.366 -7.774 1.00 90.44 80 THR A CA 1
ATOM 597 C C . THR A 1 80 ? 7.976 7.482 -8.087 1.00 90.44 80 THR A C 1
ATOM 599 O O . THR A 1 80 ? 6.890 7.527 -7.502 1.00 90.44 80 THR A O 1
ATOM 602 N N . ILE A 1 81 ? 8.302 8.358 -9.038 1.00 91.31 81 ILE A N 1
ATOM 603 C CA . ILE A 1 81 ? 7.447 9.498 -9.409 1.00 91.31 81 ILE A CA 1
ATOM 604 C C . ILE A 1 81 ? 6.110 9.015 -9.985 1.00 91.31 81 ILE A C 1
ATOM 606 O O . ILE A 1 81 ? 5.058 9.524 -9.606 1.00 91.31 81 ILE A O 1
ATOM 610 N N . GLU A 1 82 ? 6.149 7.997 -10.836 1.00 91.88 82 GLU A N 1
ATOM 611 C CA . GLU A 1 82 ? 5.007 7.422 -11.545 1.00 91.88 82 GLU A CA 1
ATOM 612 C C . GLU A 1 82 ? 3.972 6.848 -10.567 1.00 91.88 82 GLU A C 1
ATOM 614 O O . GLU A 1 82 ? 2.789 7.203 -10.612 1.00 91.88 82 GLU A O 1
ATOM 619 N N . ASN A 1 83 ? 4.420 6.019 -9.620 1.00 93.88 83 ASN A N 1
ATOM 620 C CA . ASN A 1 83 ? 3.541 5.466 -8.589 1.00 93.88 83 ASN A CA 1
ATOM 621 C C . ASN A 1 83 ? 2.999 6.557 -7.664 1.00 93.88 83 ASN A C 1
ATOM 623 O O . ASN A 1 83 ? 1.831 6.509 -7.285 1.00 93.88 83 ASN A O 1
ATOM 627 N N . ARG A 1 84 ? 3.815 7.556 -7.303 1.00 94.88 84 ARG A N 1
ATOM 628 C CA . ARG A 1 84 ? 3.365 8.661 -6.448 1.00 94.88 84 ARG A CA 1
ATOM 629 C C . ARG A 1 84 ? 2.231 9.443 -7.096 1.00 94.88 84 ARG A C 1
ATOM 631 O O . ARG A 1 84 ? 1.229 9.673 -6.430 1.00 94.88 84 ARG A O 1
ATOM 638 N N . LEU A 1 85 ? 2.368 9.809 -8.372 1.00 95.06 85 LEU A N 1
ATOM 639 C CA . LEU A 1 85 ? 1.307 10.489 -9.120 1.00 95.06 85 LEU A CA 1
ATOM 640 C C . LEU A 1 85 ? 0.032 9.642 -9.138 1.00 95.06 85 LEU A C 1
ATOM 642 O O . LEU A 1 85 ? -1.025 10.122 -8.741 1.00 95.06 85 LEU A O 1
ATOM 646 N N . THR A 1 86 ? 0.163 8.353 -9.461 1.00 95.44 86 THR A N 1
ATOM 647 C CA . THR A 1 86 ? -0.959 7.401 -9.468 1.00 95.44 86 THR A CA 1
ATOM 648 C C . THR A 1 86 ? -1.673 7.337 -8.108 1.00 95.44 86 THR A C 1
ATOM 650 O O . THR A 1 86 ? -2.902 7.384 -8.037 1.00 95.44 86 THR A O 1
ATOM 653 N N . ILE A 1 87 ? -0.918 7.250 -7.008 1.00 96.00 87 ILE A N 1
ATOM 654 C CA . ILE A 1 87 ? -1.460 7.186 -5.642 1.00 96.00 87 ILE A CA 1
ATOM 655 C C . ILE A 1 87 ? -2.143 8.505 -5.261 1.00 96.00 87 ILE A C 1
ATOM 657 O O . ILE A 1 87 ? -3.260 8.480 -4.740 1.00 96.00 87 ILE A O 1
ATOM 661 N N . CYS A 1 88 ? -1.501 9.647 -5.520 1.00 95.31 88 CYS A N 1
ATOM 662 C CA . CYS A 1 88 ? -2.047 10.972 -5.224 1.00 95.31 88 CYS A CA 1
ATOM 663 C C . CYS A 1 88 ? -3.363 11.209 -5.970 1.00 95.31 88 CYS A C 1
ATOM 665 O O . CYS A 1 88 ? -4.378 11.487 -5.331 1.00 95.31 88 CYS A O 1
ATOM 667 N N . GLU A 1 89 ? -3.384 10.989 -7.286 1.00 95.44 89 GLU A N 1
ATOM 668 C CA . GLU A 1 89 ? -4.591 11.121 -8.107 1.00 95.44 89 GLU A CA 1
ATOM 669 C C . GLU A 1 89 ? -5.718 10.214 -7.599 1.00 95.44 89 GLU A C 1
ATOM 671 O O . GLU A 1 89 ? -6.883 10.620 -7.523 1.00 95.44 89 GLU A O 1
ATOM 676 N N . ARG A 1 90 ? -5.389 8.979 -7.199 1.00 95.38 90 ARG A N 1
ATOM 677 C CA . ARG A 1 90 ? -6.380 8.042 -6.664 1.00 95.38 90 ARG A CA 1
ATOM 678 C C . ARG A 1 90 ? -6.987 8.536 -5.356 1.00 95.38 90 ARG A C 1
ATOM 680 O O . ARG A 1 90 ? -8.206 8.467 -5.199 1.00 95.38 90 ARG A O 1
ATOM 687 N N . LEU A 1 91 ? -6.165 9.032 -4.435 1.00 94.44 91 LEU A N 1
ATOM 688 C CA . LEU A 1 91 ? -6.608 9.547 -3.138 1.00 94.44 91 LEU A CA 1
ATOM 689 C C . LEU A 1 91 ? -7.414 10.845 -3.274 1.00 94.44 91 LEU A C 1
ATOM 691 O O . LEU A 1 91 ? -8.399 11.020 -2.559 1.00 94.44 91 LEU A O 1
ATOM 695 N N . GLU A 1 92 ? -7.041 11.731 -4.196 1.00 93.56 92 GLU A N 1
ATOM 696 C CA . GLU A 1 92 ? -7.757 12.985 -4.477 1.00 93.56 92 GLU A CA 1
ATOM 697 C C . GLU A 1 92 ? -9.146 12.749 -5.081 1.00 93.56 92 GLU A C 1
ATOM 699 O O . GLU A 1 92 ? -10.099 13.476 -4.783 1.00 93.56 92 GLU A O 1
ATOM 704 N N . ARG A 1 93 ? -9.294 11.697 -5.894 1.00 95.38 93 ARG A N 1
ATOM 705 C CA . ARG A 1 93 ? -10.590 11.301 -6.466 1.00 95.38 93 ARG A CA 1
ATOM 706 C C . ARG A 1 93 ? -11.548 10.706 -5.433 1.00 95.38 93 ARG A C 1
ATOM 708 O O . ARG A 1 93 ? -12.755 10.688 -5.674 1.00 95.38 93 ARG A O 1
ATOM 715 N N . MET A 1 94 ? -11.046 10.225 -4.297 1.00 93.12 94 MET A N 1
ATOM 716 C CA . MET A 1 94 ? -11.865 9.649 -3.232 1.00 93.12 94 MET A CA 1
ATOM 717 C C . MET A 1 94 ? -12.339 10.740 -2.266 1.00 93.12 94 MET A C 1
ATOM 719 O O . MET A 1 94 ? -11.538 11.445 -1.657 1.00 93.12 94 MET A O 1
ATOM 723 N N . LYS A 1 95 ? -13.662 10.874 -2.108 1.00 91.81 95 LYS A N 1
ATOM 724 C CA . LYS A 1 95 ? -14.290 11.844 -1.199 1.00 91.81 95 LYS A CA 1
ATOM 725 C C . LYS A 1 95 ? -15.140 11.114 -0.146 1.00 91.81 95 LYS A C 1
ATOM 727 O O . LYS A 1 95 ? -16.075 10.417 -0.535 1.00 91.81 95 LYS A O 1
ATOM 732 N N . PRO A 1 96 ? -14.869 11.287 1.162 1.00 90.38 96 PRO A N 1
ATOM 733 C CA . PRO A 1 96 ? -13.727 12.012 1.728 1.00 90.38 96 PRO A CA 1
ATOM 734 C C . PRO A 1 96 ? -12.393 11.304 1.436 1.00 90.38 96 PRO A C 1
ATOM 736 O O . PRO A 1 96 ? -12.364 10.091 1.231 1.00 90.38 96 PRO A O 1
ATOM 739 N N . ASN A 1 97 ? -11.292 12.063 1.444 1.00 91.81 97 ASN A N 1
ATOM 740 C CA . ASN A 1 97 ? -9.959 11.493 1.254 1.00 91.81 97 ASN A CA 1
ATOM 741 C C . ASN A 1 97 ? -9.676 10.463 2.376 1.00 91.81 97 ASN A C 1
ATOM 743 O O . ASN A 1 97 ? -9.768 10.823 3.557 1.00 91.81 97 ASN A O 1
ATOM 747 N N . PRO A 1 98 ? -9.324 9.205 2.043 1.00 92.62 98 PRO A N 1
ATOM 748 C CA . PRO A 1 98 ? -9.136 8.138 3.027 1.00 92.62 98 PRO A CA 1
ATOM 749 C C . PRO A 1 98 ? -8.076 8.445 4.090 1.00 92.62 98 PRO A C 1
ATOM 751 O O . PRO A 1 98 ? -8.257 8.072 5.248 1.00 92.62 98 PRO A O 1
ATOM 754 N N . LEU A 1 99 ? -7.003 9.162 3.733 1.00 92.06 99 LEU A N 1
ATOM 755 C CA . LEU A 1 99 ? -5.957 9.554 4.680 1.00 92.06 99 LEU A CA 1
ATOM 756 C C . LEU A 1 99 ? -6.488 10.546 5.712 1.00 92.06 99 LEU A C 1
ATOM 758 O O . LEU A 1 99 ? -6.225 10.385 6.900 1.00 92.06 99 LEU A O 1
ATOM 762 N N . LEU A 1 100 ? -7.281 11.534 5.287 1.00 91.12 100 LEU A N 1
ATOM 763 C CA . LEU A 1 100 ? -7.868 12.514 6.208 1.00 91.12 100 LEU A CA 1
ATOM 764 C C . LEU A 1 100 ? -8.796 11.841 7.220 1.00 91.12 100 LEU A C 1
ATOM 766 O O . LEU A 1 100 ? -8.732 12.137 8.413 1.00 91.12 100 LEU A O 1
ATOM 770 N N . VAL A 1 101 ? -9.630 10.906 6.756 1.00 91.00 101 VAL A N 1
ATOM 771 C CA . VAL A 1 101 ? -10.511 10.127 7.637 1.00 91.00 101 VAL A CA 1
ATOM 772 C C . VAL A 1 101 ? -9.687 9.290 8.614 1.00 91.00 101 VAL A C 1
ATOM 774 O O . VAL A 1 101 ? -9.932 9.344 9.819 1.00 91.00 101 VAL A O 1
ATOM 777 N N . CYS A 1 102 ? -8.689 8.563 8.109 1.00 90.88 102 CYS A N 1
ATOM 778 C CA . CYS A 1 102 ? -7.808 7.722 8.912 1.00 90.88 102 CYS A CA 1
ATOM 779 C C . CYS A 1 102 ? -7.083 8.527 10.000 1.00 90.88 102 CYS A C 1
ATOM 781 O O . CYS A 1 102 ? -7.163 8.181 11.179 1.00 90.88 102 CYS A O 1
ATOM 783 N N . PHE A 1 103 ? -6.420 9.629 9.640 1.00 89.31 103 PHE A N 1
ATOM 784 C CA . PHE A 1 103 ? -5.669 10.452 10.592 1.00 89.31 103 PHE A CA 1
ATOM 785 C C . PHE A 1 103 ? -6.567 11.128 11.624 1.00 89.31 103 PHE A C 1
ATOM 787 O O . PHE A 1 103 ? -6.216 11.172 12.801 1.00 89.31 103 PHE A O 1
ATOM 794 N N . HIS A 1 104 ? -7.754 11.586 11.228 1.00 90.56 104 HIS A N 1
ATOM 795 C CA . HIS A 1 104 ? -8.728 12.122 12.173 1.00 90.56 104 HIS A CA 1
ATOM 796 C C . HIS A 1 104 ? -9.172 11.063 13.197 1.00 90.56 104 HIS A C 1
ATOM 798 O O . HIS A 1 104 ? -9.239 11.346 14.396 1.00 90.56 104 HIS A O 1
ATOM 804 N N . SER A 1 105 ? -9.444 9.833 12.756 1.00 86.12 105 SER A N 1
ATOM 805 C CA . SER A 1 105 ? -9.807 8.733 13.656 1.00 86.12 105 SER A CA 1
ATOM 806 C C . SER A 1 105 ? -8.656 8.306 14.567 1.00 86.12 105 SER A C 1
ATOM 808 O O . SER A 1 105 ? -8.882 8.108 15.761 1.00 86.12 105 SER A O 1
ATOM 810 N N . LEU A 1 106 ? -7.428 8.225 14.047 1.00 84.81 106 LEU A N 1
ATOM 811 C CA . LEU A 1 106 ? -6.237 7.952 14.855 1.00 84.81 106 LEU A CA 1
ATOM 812 C C . LEU A 1 106 ? -6.010 9.047 15.901 1.00 84.81 106 LEU A C 1
ATOM 814 O O . LEU A 1 106 ? -5.779 8.727 17.063 1.00 84.81 106 LEU A O 1
ATOM 818 N N . GLY A 1 107 ? -6.161 10.321 15.530 1.00 83.62 107 GLY A N 1
ATOM 819 C CA . GLY A 1 107 ? -6.065 11.448 16.459 1.00 83.62 107 GLY A CA 1
ATOM 820 C C . GLY A 1 107 ? -7.068 11.344 17.609 1.00 83.62 107 GLY A C 1
ATOM 821 O O . GLY A 1 107 ? -6.696 11.498 18.769 1.00 83.62 107 GLY A O 1
ATOM 822 N N . LYS A 1 108 ? -8.325 10.982 17.320 1.00 83.56 108 LYS A N 1
ATOM 823 C CA . LYS A 1 108 ? -9.339 10.723 18.359 1.00 83.56 108 LYS A CA 1
ATOM 824 C C . LYS A 1 108 ? -8.967 9.562 19.277 1.00 83.56 108 LYS A C 1
ATOM 826 O O . LYS A 1 108 ? -9.192 9.649 20.480 1.00 83.56 108 LYS A O 1
ATOM 831 N N . LEU A 1 109 ? -8.425 8.477 18.723 1.00 80.00 109 LEU A N 1
ATOM 832 C CA . LEU A 1 109 ? -8.025 7.305 19.501 1.00 80.00 109 LEU A CA 1
ATOM 833 C C . LEU A 1 109 ? -6.836 7.619 20.416 1.00 80.00 109 LEU A C 1
ATOM 835 O O . LEU A 1 109 ? -6.849 7.231 21.580 1.00 80.00 109 LEU A O 1
ATOM 839 N N . ILE A 1 110 ? -5.855 8.369 19.908 1.00 78.31 110 ILE A N 1
ATOM 840 C CA . ILE A 1 110 ? -4.734 8.904 20.686 1.00 78.31 110 ILE A CA 1
ATOM 841 C C . ILE A 1 110 ? -5.293 9.752 21.828 1.00 78.31 110 ILE A C 1
ATOM 843 O O . ILE A 1 110 ? -5.080 9.405 22.979 1.00 78.31 110 ILE A O 1
ATOM 847 N N . LEU A 1 111 ? -6.099 10.777 21.553 1.00 80.06 111 LEU A N 1
ATOM 848 C CA . LEU A 1 111 ? -6.657 11.635 22.607 1.00 80.06 111 LEU A CA 1
ATOM 849 C C . LEU A 1 111 ? -7.487 10.863 23.644 1.00 80.06 111 LEU A C 1
ATOM 851 O O . LEU A 1 111 ? -7.424 11.167 24.829 1.00 80.06 111 LEU A O 1
ATOM 855 N N . LYS A 1 112 ? -8.234 9.835 23.224 1.00 77.06 112 LYS A N 1
ATOM 856 C CA . LYS A 1 112 ? -8.991 8.980 24.145 1.00 77.06 112 LYS A CA 1
ATOM 857 C C . LYS A 1 112 ? -8.073 8.160 25.056 1.00 77.06 112 LYS A C 1
ATOM 859 O O . LYS A 1 112 ? -8.363 8.056 26.245 1.00 77.06 112 LYS A O 1
ATOM 864 N N . ASN A 1 113 ? -7.006 7.585 24.503 1.00 73.25 113 ASN A N 1
ATOM 865 C CA . ASN A 1 113 ? -6.059 6.734 25.231 1.00 73.25 113 ASN A CA 1
ATOM 866 C C . ASN A 1 113 ? -5.060 7.543 26.070 1.00 73.25 113 ASN A C 1
ATOM 868 O O . ASN A 1 113 ? -4.576 7.050 27.081 1.00 73.25 113 ASN A O 1
ATOM 872 N N . PHE A 1 114 ? -4.780 8.779 25.662 1.00 65.44 114 PHE A N 1
ATOM 873 C CA . PHE A 1 114 ? -3.978 9.763 26.379 1.00 65.44 114 PHE A CA 1
ATOM 874 C C . PHE A 1 114 ? -4.879 10.793 27.066 1.00 65.44 114 PHE A C 1
ATOM 876 O O . PHE A 1 114 ? -4.565 11.981 27.021 1.00 65.44 114 PHE A O 1
ATOM 883 N N . HIS A 1 115 ? -5.990 10.375 27.694 1.00 59.44 115 HIS A N 1
ATOM 884 C CA . HIS A 1 115 ? -6.611 11.224 28.714 1.00 59.44 115 HIS A CA 1
ATOM 885 C C . HIS A 1 115 ? -5.491 11.642 29.670 1.00 59.44 115 HIS A C 1
ATOM 887 O O . HIS A 1 115 ? -5.009 10.835 30.462 1.00 59.44 115 HIS A O 1
ATOM 893 N N . PHE A 1 116 ? -5.035 12.890 29.550 1.00 54.28 116 PHE A N 1
ATOM 894 C CA . PHE A 1 116 ? -4.332 13.553 30.624 1.00 54.28 116 PHE A CA 1
ATOM 895 C C . PHE A 1 116 ? -5.273 13.423 31.814 1.00 54.28 116 PHE A C 1
ATOM 897 O O . PHE A 1 116 ? -6.408 13.904 31.748 1.00 54.28 116 PHE A O 1
ATOM 904 N N . GLU A 1 117 ? -4.831 12.742 32.868 1.00 45.03 117 GLU A N 1
ATOM 905 C CA . GLU A 1 117 ? -5.416 12.868 34.197 1.00 45.03 117 GLU A CA 1
ATOM 906 C C . GLU A 1 117 ? -5.220 14.325 34.649 1.00 45.03 117 GLU A C 1
ATOM 908 O O . GLU A 1 117 ? -4.354 14.667 35.448 1.00 45.03 117 GLU A O 1
ATOM 913 N N . GLY A 1 118 ? -5.974 15.234 34.038 1.00 49.06 118 GLY A N 1
ATOM 914 C CA . GLY A 1 118 ? -6.075 16.621 34.429 1.00 49.06 118 GLY A CA 1
ATOM 915 C C . GLY A 1 118 ? -6.955 16.668 35.661 1.00 49.06 118 GLY A C 1
ATOM 916 O O . GLY A 1 118 ? -8.171 16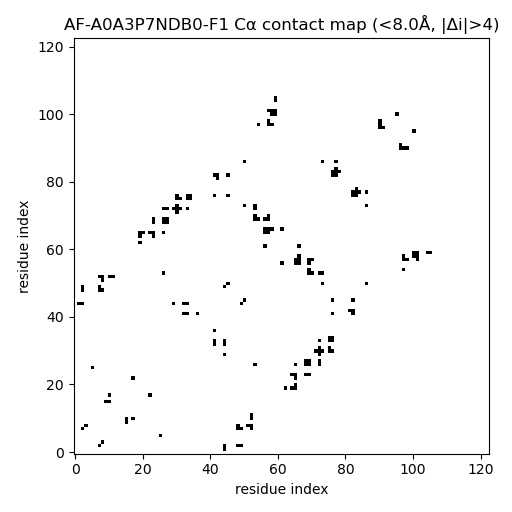.715 35.530 1.00 49.06 118 GLY A O 1
ATOM 917 N N . VAL A 1 119 ? -6.301 16.565 36.820 1.00 50.88 119 VAL A N 1
ATOM 918 C CA . VAL A 1 119 ? -6.655 17.142 38.124 1.00 50.88 119 VAL A CA 1
ATOM 919 C C . VAL A 1 119 ? -8.160 17.319 38.348 1.00 50.88 119 VAL A C 1
ATOM 921 O O . VAL A 1 119 ? -8.780 18.243 37.820 1.00 50.88 119 VAL A O 1
ATOM 924 N N . ALA A 1 120 ? -8.728 16.463 39.204 1.00 45.94 120 ALA A N 1
ATOM 925 C CA . ALA A 1 120 ? -10.037 16.699 39.801 1.00 45.94 120 ALA A CA 1
ATOM 926 C C . ALA A 1 120 ? -10.113 18.149 40.320 1.00 45.94 120 ALA A C 1
ATOM 928 O O . ALA A 1 120 ? -9.158 18.596 40.962 1.00 45.94 120 ALA A O 1
ATOM 929 N N . PRO A 1 121 ? -11.200 18.898 40.057 1.00 52.69 121 PRO A N 1
ATOM 930 C CA . PRO A 1 121 ? -11.344 20.227 40.629 1.00 52.69 121 PRO A CA 1
ATOM 931 C C . PRO A 1 121 ? -11.307 20.082 42.151 1.00 52.69 121 PRO A C 1
ATOM 933 O O . PRO A 1 121 ? -12.156 19.407 42.730 1.00 52.69 121 PRO A O 1
ATOM 936 N N . MET A 1 122 ? -10.281 20.661 42.779 1.00 50.47 122 MET A N 1
ATOM 937 C CA . MET A 1 122 ? -10.206 20.772 44.231 1.00 50.47 122 MET A CA 1
ATOM 938 C C . MET A 1 122 ? -11.398 21.615 44.683 1.00 50.47 122 MET A C 1
ATOM 940 O O . MET A 1 122 ? -11.444 22.818 44.425 1.00 50.47 122 MET A O 1
ATOM 944 N N . SER A 1 123 ? -12.383 20.934 45.263 1.00 62.81 123 SER A N 1
ATOM 945 C CA . SER A 1 123 ? -13.463 21.499 46.071 1.00 62.81 123 SER A CA 1
ATOM 946 C C . SER A 1 123 ? -12.927 22.095 47.362 1.00 62.81 123 SER A C 1
ATOM 948 O O . SER A 1 123 ? -12.051 21.427 47.959 1.00 62.81 123 SER A O 1
#

Nearest PDB structures (foldseek):
  1bk5-assembly1_B  TM=7.549E-01  e=2.123E+00  Saccharomyces cerevisiae
  7djt-assembly1_A  TM=6.103E-01  e=1.640E+00  Homo sapiens
  7vpt-assembly1_A  TM=6.197E-01  e=3.047E+00  Nakaseomyces glabratus CBS 138
  8p2l-assembly1_A  TM=7.179E-01  e=8.557E+00  Homo sapiens

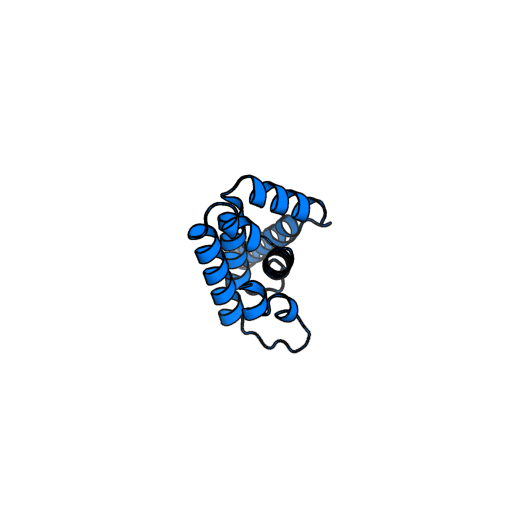Radius of gyration: 17.13 Å; Cα contacts (8 Å, |Δi|>4): 104; chains: 1; bounding box: 31×37×61 Å

Secondary structure (DSSP, 8-state):
-HHHHTTTTTTTSTT----HHHHHHHHHHHHHHHHH--THHHHHHSSHHHHHHHHHTTSTTS-HHHH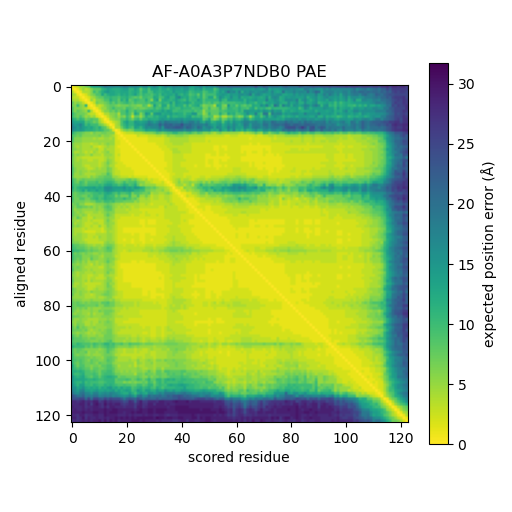HHHHHHHHHHTTSHHHHHHHHHHHHHSSS-HHHHHHHHHHHHHHHHT---------

Organism: NCBI:txid637853

Solvent-accessible surface area (backbone atoms only — not comparable to full-atom values): 6910 Å² total; per-residue (Å²): 123,67,62,70,77,67,39,42,82,45,57,81,43,97,81,46,82,67,47,67,67,54,52,26,52,52,24,49,53,52,20,52,46,30,68,72,34,66,71,72,60,30,53,64,59,68,31,70,52,49,51,51,42,38,55,61,34,34,43,77,88,45,54,68,64,31,28,52,33,23,52,51,20,51,53,37,44,36,72,45,70,69,40,30,52,54,51,50,58,54,42,69,72,36,84,76,38,55,66,61,54,26,52,54,46,49,50,53,51,49,54,65,75,56,61,71,88,72,68,78,82,85,124

InterPro domains:
  IPR045129 E3 ubiquitin-protein ligase RNF123/RKP/RSPRY1 [PTHR13363] (16-96)